Protein AF-A0A661DGD6-F1 (afdb_monomer_lite)

Structure (mmCIF,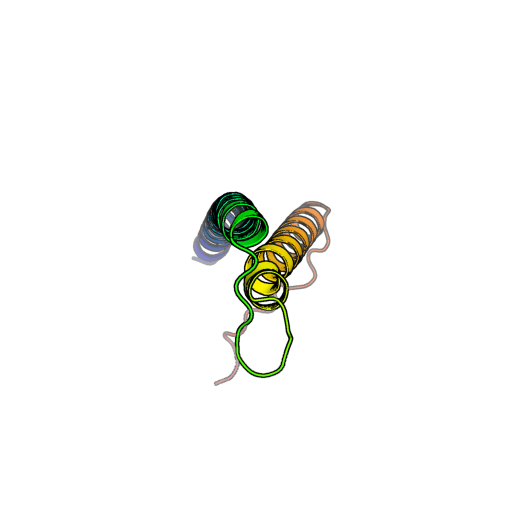 N/CA/C/O backbone):
data_AF-A0A661DGD6-F1
#
_entry.id   AF-A0A661DGD6-F1
#
loop_
_atom_site.group_PDB
_atom_site.id
_atom_site.type_symbol
_atom_site.label_atom_id
_atom_site.label_alt_id
_atom_site.label_comp_id
_atom_site.label_asym_id
_atom_site.label_entity_id
_atom_site.label_seq_id
_atom_site.pdbx_PDB_ins_code
_atom_site.Cartn_x
_atom_site.Cartn_y
_atom_site.Cartn_z
_atom_site.occupancy
_atom_site.B_iso_or_equiv
_atom_site.auth_seq_id
_atom_site.auth_comp_id
_atom_site.auth_asym_id
_atom_site.auth_atom_id
_atom_site.pdbx_PDB_model_num
ATOM 1 N N . SER A 1 1 ? -9.886 -3.481 28.661 1.00 58.50 1 SER A N 1
ATOM 2 C CA . SER A 1 1 ? -9.421 -2.419 27.739 1.00 58.50 1 SER A CA 1
ATOM 3 C C . SER A 1 1 ? -9.446 -2.838 26.267 1.00 58.50 1 SER A C 1
ATOM 5 O O . SER A 1 1 ? -8.557 -2.469 25.509 1.00 58.50 1 SER A O 1
ATOM 7 N N . GLU A 1 2 ? -10.478 -3.554 25.812 1.00 66.06 2 GLU A N 1
ATOM 8 C CA . GLU A 1 2 ? -10.528 -4.131 24.451 1.00 66.06 2 GLU A CA 1
ATOM 9 C C . GLU A 1 2 ? -10.756 -3.081 23.352 1.00 66.06 2 GLU A C 1
ATOM 11 O O . GLU A 1 2 ? -10.192 -3.174 22.265 1.00 66.06 2 GLU A O 1
ATOM 16 N N . LYS A 1 3 ? -11.484 -2.002 23.672 1.00 70.00 3 LYS A N 1
ATOM 17 C CA . LYS A 1 3 ? -11.741 -0.880 22.750 1.00 70.00 3 LYS A CA 1
ATOM 18 C C . LYS A 1 3 ? -10.458 -0.187 22.272 1.00 70.00 3 LYS A C 1
ATOM 20 O O . LYS A 1 3 ? -10.407 0.309 21.151 1.00 70.00 3 LYS A O 1
ATOM 25 N N . TYR A 1 4 ? -9.415 -0.185 23.104 1.00 79.12 4 TYR A N 1
ATOM 26 C CA . TYR A 1 4 ? -8.142 0.468 22.795 1.00 79.12 4 TYR A CA 1
ATOM 27 C C . TYR A 1 4 ? -7.356 -0.291 21.718 1.00 79.12 4 TYR A C 1
ATOM 29 O O . TYR A 1 4 ? -6.766 0.321 20.833 1.00 79.12 4 TYR A O 1
ATOM 37 N N . LEU A 1 5 ? -7.407 -1.628 21.741 1.00 76.69 5 LEU A N 1
ATOM 38 C CA . LEU A 1 5 ? -6.724 -2.471 20.755 1.00 76.69 5 LEU A CA 1
ATOM 39 C C . LEU A 1 5 ? -7.326 -2.309 19.354 1.00 76.69 5 LEU A C 1
ATOM 41 O O . LEU A 1 5 ? -6.596 -2.269 18.365 1.00 76.69 5 LEU A O 1
ATOM 45 N N . ILE A 1 6 ? -8.651 -2.168 19.275 1.00 76.81 6 ILE A N 1
ATOM 46 C CA . ILE A 1 6 ? -9.372 -1.938 18.017 1.00 76.81 6 ILE A CA 1
ATOM 47 C C . ILE A 1 6 ? -9.023 -0.558 17.447 1.00 76.81 6 ILE A C 1
ATOM 49 O O . ILE A 1 6 ? -8.707 -0.445 16.264 1.00 76.81 6 ILE A O 1
ATOM 53 N N . PHE A 1 7 ? -9.008 0.478 18.291 1.00 80.06 7 PHE A N 1
ATOM 54 C CA . PHE A 1 7 ? -8.673 1.840 17.867 1.00 80.06 7 PHE A CA 1
ATOM 55 C C . PHE A 1 7 ? -7.231 1.945 17.345 1.00 80.06 7 PHE A C 1
ATOM 57 O O . PHE A 1 7 ? -6.992 2.521 16.283 1.00 80.06 7 PHE A O 1
ATOM 64 N N . ILE A 1 8 ? -6.279 1.307 18.035 1.00 83.31 8 ILE A N 1
ATOM 65 C CA . ILE A 1 8 ? -4.877 1.241 17.600 1.00 83.31 8 ILE A CA 1
ATOM 66 C C . ILE A 1 8 ? -4.751 0.517 16.253 1.00 83.31 8 ILE A C 1
ATOM 68 O O . ILE A 1 8 ? -4.066 1.014 15.361 1.00 83.31 8 ILE A O 1
ATOM 72 N N . LYS A 1 9 ? -5.435 -0.620 16.059 1.00 78.88 9 LYS A N 1
ATOM 73 C CA . LYS A 1 9 ? -5.399 -1.359 14.784 1.00 78.88 9 LYS A CA 1
ATOM 74 C C . LYS A 1 9 ? -5.865 -0.513 13.600 1.00 78.88 9 LYS A C 1
ATOM 76 O O . LYS A 1 9 ? -5.224 -0.546 12.555 1.00 78.88 9 LYS A O 1
ATOM 81 N N . ILE A 1 10 ? -6.946 0.250 13.761 1.00 76.44 10 ILE A N 1
ATOM 82 C CA . ILE A 1 10 ? -7.475 1.122 12.700 1.00 76.44 10 ILE A CA 1
ATOM 83 C C . ILE A 1 10 ? -6.439 2.180 12.305 1.00 76.44 10 ILE A C 1
ATOM 85 O O . ILE A 1 10 ? -6.180 2.366 11.116 1.00 76.44 10 ILE A O 1
ATOM 89 N N . ILE A 1 11 ? -5.804 2.825 13.289 1.00 83.88 11 ILE A N 1
ATOM 90 C CA . ILE A 1 11 ? -4.751 3.823 13.047 1.00 83.88 11 ILE A CA 1
ATOM 91 C C . ILE A 1 11 ? -3.559 3.195 12.322 1.00 83.88 11 ILE A C 1
ATOM 93 O O . ILE A 1 11 ? -3.075 3.763 11.342 1.00 83.88 11 ILE A O 1
ATOM 97 N N . ILE A 1 12 ? -3.115 2.014 12.763 1.00 82.25 12 ILE A N 1
ATOM 98 C CA . ILE A 1 12 ? -2.012 1.292 12.120 1.00 82.25 12 ILE 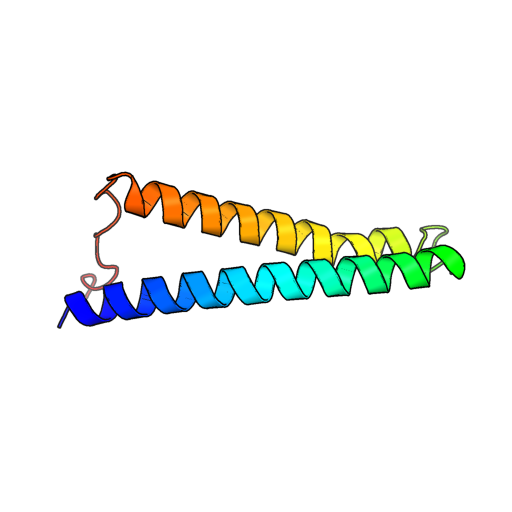A CA 1
ATOM 99 C C . ILE A 1 12 ? -2.365 0.985 10.664 1.00 82.25 12 ILE A C 1
ATOM 101 O O . ILE A 1 12 ? -1.564 1.284 9.787 1.00 82.25 12 ILE A O 1
ATOM 105 N N . TYR A 1 13 ? -3.561 0.464 10.377 1.00 75.31 13 TYR A N 1
ATOM 106 C CA . TYR A 1 13 ? -3.960 0.159 9.000 1.00 75.31 13 TYR A CA 1
ATOM 107 C C . TYR A 1 13 ? -4.022 1.398 8.107 1.00 75.31 13 TYR A C 1
ATOM 109 O O . TYR A 1 13 ? -3.592 1.331 6.955 1.00 75.31 13 TYR A O 1
ATOM 117 N N . LEU A 1 14 ? -4.502 2.530 8.627 1.00 77.50 14 LEU A N 1
ATOM 118 C CA . LEU A 1 14 ? -4.550 3.784 7.878 1.00 77.50 14 LEU A CA 1
ATOM 119 C C . LEU A 1 14 ? -3.138 4.304 7.566 1.00 77.50 14 LEU A C 1
ATOM 121 O O . LEU A 1 14 ? -2.853 4.704 6.436 1.00 77.50 14 LEU A O 1
ATOM 125 N N . PHE A 1 15 ? -2.237 4.233 8.547 1.00 84.50 15 PHE A N 1
ATOM 126 C CA . PHE A 1 15 ? -0.841 4.632 8.387 1.00 84.50 15 PHE A CA 1
ATOM 127 C C . PHE A 1 15 ? -0.091 3.703 7.422 1.00 84.50 15 PHE A C 1
ATOM 129 O O . PHE A 1 15 ? 0.595 4.173 6.514 1.00 84.50 15 PHE A O 1
ATOM 136 N N . THR A 1 16 ? -0.281 2.386 7.553 1.00 80.31 16 THR A N 1
ATOM 137 C CA . THR A 1 16 ? 0.268 1.384 6.632 1.00 80.31 16 THR A CA 1
ATOM 138 C C . THR A 1 16 ? -0.218 1.622 5.206 1.00 80.31 16 THR A C 1
ATOM 140 O O . THR A 1 16 ? 0.606 1.608 4.297 1.00 80.31 16 THR A O 1
ATOM 143 N N . ALA A 1 17 ? -1.511 1.892 4.992 1.00 76.56 17 ALA A N 1
ATOM 144 C CA . ALA A 1 17 ? -2.050 2.198 3.666 1.00 76.56 17 ALA A CA 1
ATOM 145 C C . ALA A 1 17 ? -1.416 3.462 3.059 1.00 76.56 17 ALA A C 1
ATOM 147 O O . ALA A 1 17 ? -1.027 3.445 1.890 1.00 76.56 17 ALA A O 1
ATOM 148 N N . GLY A 1 18 ? -1.246 4.521 3.860 1.00 82.19 18 GLY A N 1
ATOM 149 C CA . GLY A 1 18 ? -0.571 5.750 3.436 1.00 82.19 18 GLY A CA 1
ATOM 150 C C . GLY A 1 18 ? 0.876 5.506 3.001 1.00 82.19 18 GLY A C 1
ATOM 151 O O . GLY A 1 18 ? 1.262 5.890 1.898 1.00 82.19 18 GLY A O 1
ATOM 152 N N . ILE A 1 19 ? 1.657 4.786 3.813 1.00 83.50 19 ILE A N 1
ATOM 153 C CA . ILE A 1 19 ? 3.036 4.412 3.461 1.00 83.50 19 ILE A CA 1
ATOM 154 C C . ILE A 1 19 ? 3.057 3.555 2.191 1.00 83.50 19 ILE A C 1
ATOM 156 O O . ILE A 1 19 ? 3.903 3.767 1.330 1.00 83.50 19 ILE A O 1
ATOM 160 N N . CYS A 1 20 ? 2.115 2.624 2.038 1.00 79.38 20 CYS A N 1
ATOM 161 C CA . CYS A 1 20 ? 2.030 1.752 0.867 1.00 79.38 20 CYS A CA 1
ATOM 162 C C . CYS A 1 20 ? 1.853 2.545 -0.440 1.00 79.38 20 CYS A C 1
ATOM 164 O O . CYS A 1 20 ? 2.513 2.263 -1.444 1.00 79.38 20 CYS A O 1
ATOM 166 N N . PHE A 1 21 ? 1.011 3.581 -0.407 1.00 77.62 21 PHE A N 1
ATOM 167 C CA . PHE A 1 21 ? 0.817 4.509 -1.523 1.00 77.62 21 PHE A CA 1
ATOM 168 C C . PHE A 1 21 ? 2.074 5.331 -1.823 1.00 77.62 21 PHE A C 1
ATOM 170 O O . PHE A 1 21 ? 2.466 5.438 -2.985 1.00 77.62 21 PHE A O 1
ATOM 177 N N . ILE A 1 22 ? 2.731 5.863 -0.788 1.00 84.94 22 ILE A N 1
ATOM 178 C CA . ILE A 1 22 ? 3.979 6.625 -0.937 1.00 84.94 22 ILE A CA 1
ATOM 179 C C . ILE A 1 22 ? 5.061 5.737 -1.565 1.00 84.94 22 ILE A C 1
ATOM 181 O O . ILE A 1 22 ? 5.668 6.115 -2.562 1.00 84.94 22 ILE A O 1
ATOM 185 N N . VAL A 1 23 ? 5.258 4.525 -1.043 1.00 80.56 23 VAL A N 1
ATOM 186 C CA . VAL A 1 23 ? 6.241 3.562 -1.563 1.00 80.56 23 VAL A CA 1
ATOM 187 C C . VAL A 1 23 ? 5.938 3.181 -3.010 1.00 80.56 23 VAL A C 1
ATOM 189 O O . VAL A 1 23 ? 6.861 3.098 -3.813 1.00 80.56 23 VAL A O 1
ATOM 192 N N . THR A 1 24 ? 4.664 3.009 -3.372 1.00 81.12 24 THR A N 1
ATOM 193 C CA . THR A 1 24 ? 4.273 2.764 -4.768 1.00 81.12 24 THR A CA 1
ATOM 194 C C . THR A 1 24 ? 4.683 3.934 -5.662 1.00 81.12 24 THR A C 1
ATOM 196 O O . THR A 1 24 ? 5.296 3.716 -6.703 1.00 81.12 24 THR A O 1
ATOM 199 N N . TRP A 1 25 ? 4.398 5.171 -5.246 1.00 80.62 25 TRP A N 1
ATOM 200 C CA . TRP A 1 25 ? 4.751 6.369 -6.010 1.00 80.62 25 TRP A CA 1
ATOM 201 C C . TRP A 1 25 ? 6.263 6.495 -6.233 1.00 80.62 25 TRP A C 1
ATOM 203 O O . TRP A 1 25 ? 6.715 6.710 -7.359 1.00 80.62 25 TRP A O 1
ATOM 213 N N . TYR A 1 26 ? 7.054 6.310 -5.175 1.00 82.81 26 TYR A N 1
ATOM 214 C CA . TYR A 1 26 ? 8.514 6.326 -5.272 1.00 82.81 26 TYR A CA 1
ATOM 215 C C . TYR A 1 26 ? 9.045 5.160 -6.108 1.00 82.81 26 TYR A C 1
ATOM 217 O O . TYR A 1 26 ? 9.923 5.372 -6.939 1.00 82.81 26 TYR A O 1
ATOM 225 N N . GLY A 1 27 ? 8.487 3.958 -5.944 1.00 78.88 27 GLY A N 1
ATOM 226 C CA . GLY A 1 27 ? 8.864 2.783 -6.722 1.00 78.88 27 GLY A CA 1
ATOM 227 C C . GLY A 1 27 ? 8.620 2.976 -8.217 1.00 78.88 27 GLY A C 1
ATOM 228 O O . GLY A 1 27 ? 9.500 2.662 -9.004 1.00 78.88 27 GLY A O 1
ATOM 229 N N . VAL A 1 28 ? 7.485 3.565 -8.612 1.00 78.31 28 VAL A N 1
ATOM 230 C CA . VAL A 1 28 ? 7.190 3.903 -10.018 1.00 78.31 28 VAL A CA 1
ATOM 231 C C . VAL A 1 28 ? 8.186 4.924 -10.581 1.00 78.31 28 VAL A C 1
ATOM 233 O O . VAL A 1 28 ? 8.620 4.766 -11.717 1.00 78.31 28 VAL A O 1
ATOM 236 N N . ASN A 1 29 ? 8.577 5.940 -9.803 1.00 80.19 29 ASN A N 1
ATOM 237 C CA . ASN A 1 29 ? 9.566 6.937 -10.237 1.00 80.19 29 ASN A CA 1
ATOM 238 C C . ASN A 1 29 ? 10.962 6.326 -10.418 1.00 80.19 29 ASN A C 1
ATOM 240 O O . ASN A 1 29 ? 11.619 6.592 -11.417 1.00 80.19 29 ASN A O 1
ATOM 244 N N . LEU A 1 30 ? 11.395 5.487 -9.474 1.00 74.31 30 LEU A N 1
ATOM 245 C CA . LEU A 1 30 ? 12.683 4.785 -9.530 1.00 74.31 30 LEU A CA 1
ATOM 246 C C . LEU A 1 30 ? 12.766 3.871 -10.749 1.00 74.31 30 LEU A C 1
ATOM 248 O O . LEU A 1 30 ? 13.737 3.884 -11.495 1.00 74.31 30 LEU A O 1
ATOM 252 N N . VAL A 1 31 ? 11.688 3.124 -10.961 1.00 75.94 31 VAL A N 1
ATOM 253 C CA . VAL A 1 31 ? 11.461 2.306 -12.139 1.00 75.94 31 VAL A CA 1
ATOM 254 C C . VAL A 1 31 ? 11.572 3.217 -13.369 1.00 75.94 31 VAL A C 1
ATOM 256 O O . VAL A 1 31 ? 12.470 3.016 -14.171 1.00 75.94 31 VAL A O 1
ATOM 259 N N . PHE A 1 32 ? 10.792 4.287 -13.511 1.00 73.81 32 PHE A N 1
ATOM 260 C CA . PHE A 1 32 ? 10.887 5.186 -14.674 1.00 73.81 32 PHE A CA 1
ATOM 261 C C . PHE A 1 32 ? 12.317 5.686 -14.985 1.00 73.81 32 PHE A C 1
ATOM 263 O O . PHE A 1 32 ? 12.704 5.670 -16.147 1.00 73.81 32 PHE A O 1
ATOM 270 N N . MET A 1 33 ? 13.121 6.028 -13.973 1.00 72.69 33 MET A N 1
ATOM 271 C CA . MET A 1 33 ? 14.528 6.425 -14.163 1.00 72.69 33 MET A CA 1
ATOM 272 C C . MET A 1 33 ? 15.399 5.280 -14.709 1.00 72.69 33 MET A C 1
ATOM 274 O O . MET A 1 33 ? 16.150 5.463 -15.661 1.00 72.69 33 MET A O 1
ATOM 278 N N . GLU A 1 34 ? 15.255 4.068 -14.170 1.00 71.12 34 GLU A N 1
ATOM 279 C CA . GLU A 1 34 ? 15.973 2.876 -14.654 1.00 71.12 34 GLU A CA 1
ATOM 280 C C . GLU A 1 34 ? 15.489 2.406 -16.043 1.00 71.12 34 GLU A C 1
ATOM 282 O O . GLU A 1 34 ? 16.190 1.656 -16.725 1.00 71.12 34 GLU A O 1
ATOM 287 N N . TYR A 1 35 ? 14.287 2.819 -16.476 1.00 68.50 35 TYR A N 1
ATOM 288 C CA . TYR A 1 35 ? 13.777 2.530 -17.823 1.00 68.50 35 TYR A CA 1
ATOM 289 C C . TYR A 1 35 ? 14.618 3.233 -18.884 1.00 68.50 35 TYR A C 1
ATOM 291 O O . TYR A 1 35 ? 14.943 2.632 -19.907 1.00 68.50 35 TYR A O 1
ATOM 299 N N . GLU A 1 36 ? 14.952 4.503 -18.636 1.00 67.81 36 GLU A N 1
ATOM 300 C CA . GLU A 1 36 ? 15.714 5.340 -19.565 1.00 67.81 36 GLU A CA 1
ATOM 301 C C . GLU A 1 36 ? 17.156 4.844 -19.707 1.00 67.81 36 GLU A C 1
ATOM 303 O O . GLU A 1 36 ? 17.682 4.778 -20.816 1.00 67.81 36 GLU A O 1
ATOM 308 N N . GLU A 1 37 ? 17.761 4.391 -18.610 1.00 64.75 37 GLU A N 1
ATOM 309 C CA . GLU A 1 37 ? 19.150 3.918 -18.590 1.00 64.75 37 GLU A CA 1
ATOM 310 C C . GLU A 1 37 ? 19.305 2.465 -19.081 1.00 64.75 37 GLU A C 1
ATOM 312 O O . GLU A 1 37 ? 20.424 2.020 -19.328 1.00 64.75 37 GLU A O 1
ATOM 317 N N . SER A 1 38 ? 18.193 1.727 -19.256 1.00 59.88 38 SER A N 1
ATOM 318 C CA . SER A 1 38 ? 18.104 0.365 -19.827 1.00 59.88 38 SER A CA 1
ATOM 319 C C . SER A 1 38 ? 19.284 -0.566 -19.489 1.00 59.88 38 SER A C 1
ATOM 321 O O . SER A 1 38 ? 19.763 -1.352 -20.311 1.00 59.88 38 SER A O 1
ATOM 323 N N . GLY A 1 39 ? 19.734 -0.510 -18.231 1.00 60.28 39 GLY A N 1
ATOM 324 C CA . GLY A 1 39 ? 20.812 -1.341 -17.719 1.00 60.28 39 GLY A CA 1
ATOM 325 C C . GLY A 1 39 ? 20.423 -2.821 -17.755 1.00 60.28 39 GLY A C 1
ATOM 326 O O . GLY A 1 39 ? 19.412 -3.247 -17.185 1.00 60.28 39 GLY A O 1
ATOM 327 N N . LEU A 1 40 ? 21.230 -3.633 -18.436 1.00 55.16 40 LEU A N 1
ATOM 328 C CA . LEU A 1 40 ? 21.100 -5.088 -18.431 1.00 55.16 40 LEU A CA 1
ATOM 329 C C . LEU A 1 40 ? 21.768 -5.628 -17.158 1.00 55.16 40 LEU A C 1
ATOM 331 O O . LEU A 1 40 ? 22.995 -5.672 -17.082 1.00 55.16 40 LEU A O 1
ATOM 335 N N . ALA A 1 41 ? 20.993 -6.066 -16.162 1.00 57.88 41 ALA A N 1
ATOM 336 C CA . ALA A 1 41 ? 21.550 -6.883 -15.083 1.00 57.88 41 ALA A CA 1
ATOM 337 C C . ALA A 1 41 ? 21.554 -8.349 -15.498 1.00 57.88 41 ALA A C 1
ATOM 339 O O . ALA A 1 41 ? 20.682 -8.807 -16.235 1.00 57.88 41 ALA A O 1
ATOM 340 N N . PHE A 1 42 ? 22.587 -9.044 -15.016 1.00 47.94 42 PHE A N 1
ATOM 341 C CA . PHE A 1 42 ? 22.847 -10.481 -15.075 1.00 47.94 42 PHE A CA 1
ATOM 342 C C . PHE A 1 42 ? 21.792 -11.306 -15.840 1.00 47.94 42 PHE A C 1
ATOM 344 O O . PHE A 1 42 ? 20.693 -11.541 -15.349 1.00 47.94 42 PHE A O 1
ATOM 351 N N . ALA A 1 43 ? 22.190 -11.796 -17.021 1.00 57.78 43 ALA A N 1
ATOM 352 C CA . ALA A 1 43 ? 21.428 -12.693 -17.900 1.00 57.78 43 ALA A CA 1
ATOM 353 C C . ALA A 1 43 ? 20.319 -12.060 -18.769 1.00 57.78 43 ALA A C 1
ATOM 355 O O . ALA A 1 43 ? 19.288 -12.686 -18.996 1.00 57.78 43 ALA A O 1
ATOM 356 N N . ASN A 1 44 ? 20.563 -10.874 -19.348 1.00 60.62 44 ASN A N 1
ATOM 357 C CA . ASN A 1 44 ? 19.704 -10.280 -20.391 1.00 60.62 44 ASN A CA 1
ATOM 358 C C . ASN A 1 44 ? 18.281 -9.916 -19.909 1.00 60.62 44 ASN A C 1
ATOM 360 O O . ASN A 1 44 ? 17.359 -9.797 -20.716 1.00 60.62 44 ASN A O 1
ATOM 364 N N . ILE A 1 45 ? 18.095 -9.748 -18.596 1.00 62.84 45 ILE A N 1
ATOM 365 C CA . ILE A 1 45 ? 16.829 -9.323 -17.995 1.00 62.84 45 ILE A CA 1
ATOM 366 C C . ILE A 1 45 ? 16.964 -7.831 -17.649 1.00 62.84 45 ILE A C 1
ATOM 368 O O . ILE A 1 45 ? 17.912 -7.453 -16.956 1.00 62.84 45 ILE A O 1
ATOM 372 N N . PRO A 1 46 ? 16.053 -6.959 -18.115 1.00 66.56 46 PRO A N 1
ATOM 373 C CA . PRO A 1 46 ? 16.112 -5.537 -17.797 1.00 66.56 46 PRO A CA 1
ATOM 374 C C . PRO A 1 46 ? 15.909 -5.325 -16.291 1.00 66.56 46 PRO A C 1
ATOM 376 O O . PRO A 1 46 ? 14.928 -5.808 -15.718 1.00 66.56 46 PRO A O 1
ATOM 379 N N . ILE A 1 47 ? 16.815 -4.575 -15.655 1.00 70.69 47 ILE A N 1
ATOM 380 C CA . ILE A 1 47 ? 16.802 -4.258 -14.207 1.00 70.69 47 ILE A CA 1
ATOM 381 C C . ILE A 1 47 ? 15.457 -3.692 -13.763 1.00 70.69 47 ILE A C 1
ATOM 383 O O . ILE A 1 47 ? 14.935 -4.026 -12.697 1.00 70.69 47 ILE A O 1
ATOM 387 N N . TRP A 1 48 ? 14.859 -2.905 -14.648 1.00 71.69 48 TRP A N 1
ATOM 388 C CA . TRP A 1 48 ? 13.540 -2.325 -14.506 1.00 71.69 48 TRP A CA 1
ATOM 389 C C . TRP A 1 48 ? 12.449 -3.323 -14.117 1.00 71.69 48 TRP A C 1
ATOM 391 O O . TRP A 1 48 ? 11.615 -3.035 -13.262 1.00 71.69 48 TRP A O 1
ATOM 401 N N . LEU A 1 49 ? 12.457 -4.517 -14.718 1.00 71.06 49 LEU A N 1
ATOM 402 C CA . LEU A 1 49 ? 11.434 -5.535 -14.488 1.00 71.06 49 LEU A CA 1
ATOM 403 C C . LEU A 1 49 ? 11.569 -6.139 -13.087 1.00 71.06 49 LEU A C 1
ATOM 405 O O . LEU A 1 49 ? 10.572 -6.326 -12.390 1.00 71.06 49 LEU A O 1
ATOM 409 N N . THR A 1 50 ? 12.806 -6.358 -12.640 1.00 74.81 50 THR A N 1
ATOM 410 C CA . THR A 1 50 ? 13.100 -6.804 -11.275 1.00 74.81 50 THR A CA 1
ATOM 411 C C . THR A 1 50 ? 12.764 -5.722 -10.250 1.00 74.81 50 THR A C 1
ATOM 413 O O . THR A 1 50 ? 12.243 -6.038 -9.187 1.00 74.81 50 THR A O 1
ATOM 416 N N . MET A 1 51 ? 13.004 -4.444 -10.553 1.00 73.62 51 MET A N 1
ATOM 417 C CA . MET A 1 51 ? 12.720 -3.343 -9.626 1.00 73.62 51 MET A CA 1
ATOM 418 C C . MET A 1 51 ? 11.225 -2.980 -9.565 1.00 73.62 51 MET A C 1
ATOM 420 O O . MET A 1 51 ? 10.717 -2.642 -8.49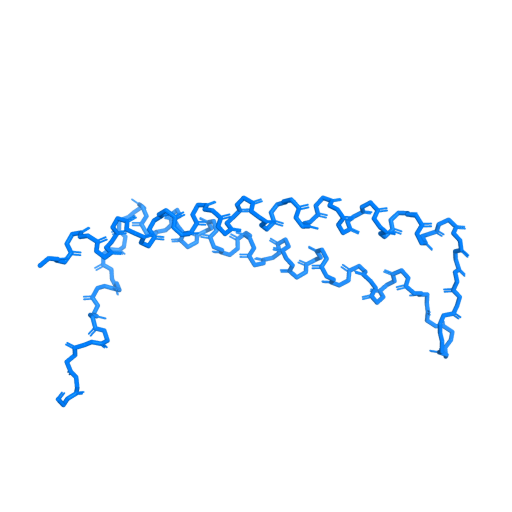6 1.00 73.62 51 MET A O 1
ATOM 424 N N . SER A 1 52 ? 10.497 -3.151 -10.672 1.00 80.94 52 SER A N 1
ATOM 425 C CA . SER A 1 52 ? 9.043 -2.951 -10.799 1.00 80.94 52 SER A CA 1
ATOM 426 C C . SER A 1 52 ? 8.214 -3.883 -9.909 1.00 80.94 52 SER A C 1
ATOM 428 O O . SER A 1 52 ? 7.100 -3.544 -9.504 1.00 80.94 52 SER A O 1
ATOM 430 N N . ILE A 1 53 ? 8.768 -5.021 -9.482 1.00 81.12 53 ILE A N 1
ATOM 431 C CA . ILE A 1 53 ? 8.044 -5.925 -8.584 1.00 81.12 53 ILE A CA 1
ATOM 432 C C . ILE A 1 53 ? 7.746 -5.291 -7.218 1.00 81.12 53 ILE A C 1
ATOM 434 O O . ILE A 1 53 ? 6.707 -5.582 -6.630 1.00 81.12 53 ILE A O 1
ATOM 438 N N . ILE A 1 54 ? 8.607 -4.390 -6.728 1.00 79.81 54 ILE A N 1
ATOM 439 C CA . ILE A 1 54 ? 8.433 -3.707 -5.439 1.00 79.81 54 ILE A CA 1
ATOM 440 C C . ILE A 1 54 ? 7.167 -2.831 -5.440 1.00 79.81 54 ILE A C 1
ATOM 442 O O . ILE A 1 54 ? 6.299 -3.075 -4.595 1.00 79.81 54 ILE A O 1
ATOM 446 N N . PRO A 1 55 ? 6.993 -1.857 -6.362 1.00 77.75 55 PRO A N 1
ATOM 447 C CA . PRO A 1 55 ? 5.775 -1.057 -6.413 1.00 77.75 55 PRO A CA 1
ATOM 448 C C . PRO A 1 55 ? 4.541 -1.904 -6.725 1.00 77.75 55 PRO A C 1
ATOM 450 O O . PRO A 1 55 ? 3.487 -1.638 -6.158 1.00 77.75 55 PRO A O 1
ATOM 453 N N . VAL A 1 56 ? 4.650 -2.954 -7.547 1.00 82.00 56 VAL A N 1
ATOM 454 C CA . VAL A 1 56 ? 3.515 -3.845 -7.848 1.00 82.00 56 VAL A CA 1
ATOM 455 C C . VAL A 1 56 ? 3.045 -4.596 -6.600 1.00 82.00 56 VAL A C 1
ATOM 457 O O . VAL A 1 56 ? 1.851 -4.606 -6.295 1.00 82.00 56 VAL A O 1
ATOM 460 N N . VAL A 1 57 ? 3.963 -5.194 -5.836 1.00 83.31 57 VAL A N 1
ATOM 461 C CA . VAL A 1 57 ? 3.624 -5.915 -4.599 1.00 83.31 57 VAL A CA 1
ATOM 462 C C . VAL A 1 57 ? 3.063 -4.957 -3.550 1.00 83.31 57 VAL A C 1
ATOM 464 O O . VAL A 1 57 ? 2.056 -5.279 -2.916 1.00 83.31 57 VAL A O 1
ATOM 467 N N . PHE A 1 58 ? 3.663 -3.775 -3.385 1.00 79.56 58 PHE A N 1
ATOM 468 C CA . PHE A 1 58 ? 3.157 -2.760 -2.459 1.00 79.56 58 PHE A CA 1
ATOM 469 C C . PHE A 1 58 ? 1.766 -2.261 -2.869 1.00 79.56 58 PHE A C 1
ATOM 471 O O . PHE A 1 58 ? 0.873 -2.222 -2.028 1.00 79.56 58 PHE A O 1
ATOM 478 N N . LEU A 1 59 ? 1.518 -1.998 -4.152 1.00 80.81 59 LEU A N 1
ATOM 479 C CA . LEU A 1 59 ? 0.193 -1.623 -4.645 1.00 80.81 59 LEU A CA 1
ATOM 480 C C . LEU A 1 59 ? -0.855 -2.705 -4.326 1.00 80.81 59 LEU A C 1
ATOM 482 O O . LEU A 1 59 ? -1.918 -2.395 -3.786 1.00 80.81 59 LEU A O 1
ATOM 486 N N . ILE A 1 60 ? -0.548 -3.980 -4.594 1.00 84.81 60 ILE A N 1
ATOM 487 C CA . ILE A 1 60 ? -1.451 -5.113 -4.321 1.00 84.81 60 ILE A CA 1
ATOM 488 C C . ILE A 1 60 ? -1.715 -5.261 -2.816 1.00 84.81 60 ILE A C 1
ATOM 490 O O . ILE A 1 60 ? -2.861 -5.466 -2.406 1.00 84.81 60 ILE A O 1
ATOM 494 N N . MET A 1 61 ? -0.683 -5.141 -1.976 1.00 80.44 61 MET A N 1
ATOM 495 C CA . MET A 1 61 ? -0.827 -5.211 -0.517 1.00 80.44 61 MET A CA 1
ATOM 496 C C . MET A 1 61 ? -1.640 -4.035 0.029 1.00 80.44 61 MET A C 1
ATOM 498 O O . MET A 1 61 ? -2.529 -4.246 0.857 1.00 80.44 61 MET A O 1
ATOM 502 N N . GLY A 1 62 ? -1.398 -2.820 -0.468 1.00 76.62 62 GLY A N 1
ATOM 503 C CA . GLY A 1 62 ? -2.173 -1.628 -0.139 1.00 76.62 62 GLY A CA 1
ATOM 504 C C . GLY A 1 62 ? -3.646 -1.811 -0.491 1.00 76.62 62 GLY A C 1
ATOM 505 O O . GLY A 1 62 ? -4.505 -1.634 0.372 1.00 76.62 62 GLY A O 1
ATOM 506 N N . LEU A 1 63 ? -3.943 -2.275 -1.709 1.00 80.69 63 LEU A N 1
ATOM 507 C CA . LEU A 1 63 ? -5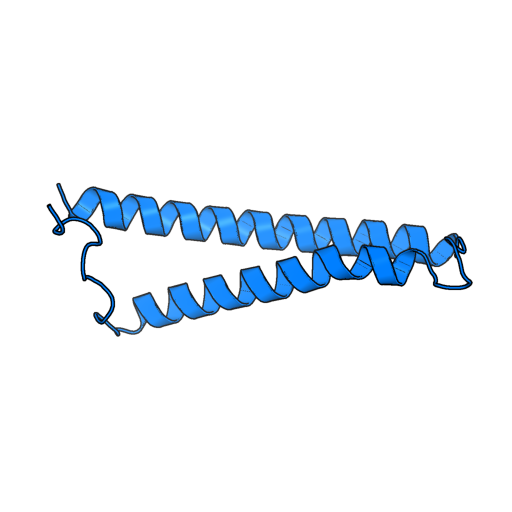.307 -2.548 -2.166 1.00 80.69 63 LEU A CA 1
ATOM 508 C C . LEU A 1 63 ? -5.991 -3.633 -1.323 1.00 80.69 63 LEU A C 1
ATOM 510 O O . LEU A 1 63 ? -7.165 -3.498 -0.966 1.00 80.69 63 LEU A O 1
ATOM 514 N N . ARG A 1 64 ? -5.257 -4.689 -0.948 1.00 80.75 64 ARG A N 1
ATOM 515 C CA . ARG A 1 64 ? -5.756 -5.756 -0.073 1.00 80.75 64 ARG A CA 1
ATOM 516 C C . ARG A 1 64 ? -6.119 -5.222 1.312 1.00 80.75 64 ARG A C 1
ATOM 518 O O . ARG A 1 64 ? -7.192 -5.553 1.811 1.00 80.75 64 ARG A O 1
ATOM 525 N N . TYR A 1 65 ? -5.266 -4.400 1.924 1.00 74.12 65 TYR A N 1
ATOM 526 C CA . TYR A 1 65 ? -5.546 -3.790 3.230 1.00 74.12 65 TYR A CA 1
ATOM 527 C C . TYR A 1 65 ? -6.691 -2.784 3.169 1.00 74.12 65 TYR A C 1
ATOM 529 O O . TYR A 1 65 ? -7.515 -2.748 4.081 1.00 74.12 65 TYR A O 1
ATOM 537 N N . LEU A 1 66 ? -6.787 -2.017 2.084 1.00 76.50 66 LEU A N 1
ATOM 538 C CA . LEU A 1 66 ? -7.883 -1.081 1.852 1.00 76.50 66 LEU A CA 1
ATOM 539 C C . LEU A 1 66 ? -9.211 -1.843 1.727 1.00 76.50 66 LEU A C 1
ATOM 541 O O . LEU A 1 66 ? -10.171 -1.531 2.427 1.00 76.50 66 LEU A O 1
ATOM 545 N N . THR A 1 67 ? -9.227 -2.922 0.941 1.00 80.06 67 THR A N 1
ATOM 546 C CA . THR A 1 67 ? -10.386 -3.817 0.798 1.00 80.06 67 THR A CA 1
ATOM 547 C C . THR A 1 67 ? -10.751 -4.470 2.130 1.00 80.06 67 THR A C 1
ATOM 549 O O . THR A 1 67 ? -11.920 -4.487 2.497 1.00 80.06 67 THR A O 1
ATOM 552 N N . LEU A 1 68 ? -9.767 -4.966 2.888 1.00 73.69 68 LEU A N 1
ATOM 553 C CA . LEU A 1 68 ? -9.991 -5.573 4.202 1.00 73.69 68 LEU A CA 1
ATOM 554 C C . LEU A 1 68 ? -10.560 -4.557 5.203 1.00 73.69 68 LEU A C 1
ATOM 556 O O . LEU A 1 68 ? -11.477 -4.892 5.946 1.00 73.69 68 LEU A O 1
ATOM 560 N N . SER A 1 69 ? -10.062 -3.319 5.188 1.00 66.88 69 SER A N 1
ATOM 561 C CA . SER A 1 69 ? -10.557 -2.217 6.020 1.00 66.88 69 SER A CA 1
ATOM 562 C C . SER A 1 69 ? -12.001 -1.846 5.665 1.00 66.88 69 SER A C 1
ATOM 564 O O . SER A 1 69 ? -12.853 -1.782 6.551 1.00 66.88 69 SER A O 1
ATOM 566 N N . ILE A 1 70 ? -12.317 -1.706 4.370 1.00 76.19 70 ILE A N 1
ATOM 567 C CA . ILE A 1 70 ? -13.688 -1.461 3.888 1.00 76.19 70 ILE A CA 1
ATOM 568 C C . ILE A 1 70 ? -14.619 -2.613 4.285 1.00 76.19 70 ILE A C 1
ATOM 570 O O . ILE A 1 70 ? -15.740 -2.371 4.722 1.00 76.19 70 ILE A O 1
ATOM 574 N N . LEU A 1 71 ? -14.167 -3.864 4.179 1.00 74.44 71 LEU A N 1
ATOM 575 C CA . LEU A 1 71 ? -14.959 -5.051 4.519 1.00 74.44 71 LEU A CA 1
ATOM 576 C C . LEU A 1 71 ? -15.198 -5.161 6.037 1.00 74.44 71 LEU A C 1
ATOM 578 O O . LEU A 1 71 ? -16.304 -5.509 6.457 1.00 74.44 71 LEU A O 1
ATOM 582 N N . LEU A 1 72 ? -14.208 -4.793 6.861 1.00 65.31 72 LEU A N 1
ATOM 583 C CA . LEU A 1 72 ? -14.379 -4.626 8.310 1.00 65.31 72 LEU A CA 1
ATOM 584 C C . LEU A 1 72 ? -15.414 -3.537 8.633 1.00 65.31 72 LEU A C 1
ATOM 586 O O . LEU A 1 72 ? -16.240 -3.730 9.523 1.00 65.31 72 LEU A O 1
ATOM 590 N N . LEU A 1 73 ? -15.393 -2.420 7.899 1.00 66.56 73 LEU A N 1
ATOM 591 C CA . LEU A 1 73 ? -16.330 -1.308 8.079 1.00 66.56 73 LEU A CA 1
ATOM 592 C C . LEU A 1 73 ? -17.751 -1.646 7.587 1.00 66.56 73 LEU A C 1
ATOM 594 O O . LEU A 1 73 ? -18.729 -1.195 8.175 1.00 66.56 73 LEU A O 1
ATOM 598 N N . SER A 1 74 ? -17.878 -2.473 6.544 1.00 72.06 74 SER A N 1
ATOM 599 C CA . SER A 1 74 ? -19.149 -2.863 5.908 1.00 72.06 74 SER A CA 1
ATOM 600 C C . SER A 1 74 ? -19.932 -3.942 6.683 1.00 72.06 74 SER A C 1
ATOM 602 O O . SER A 1 74 ? -20.965 -4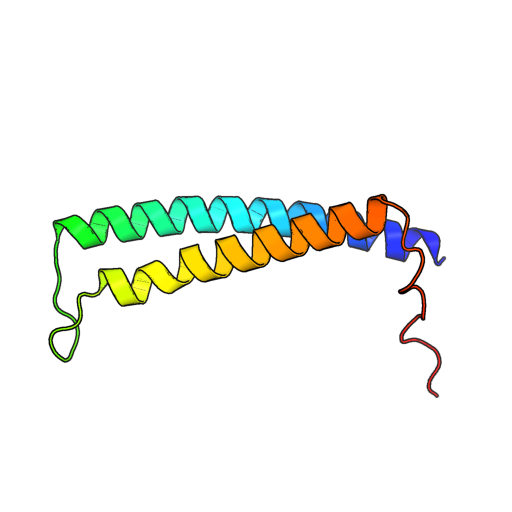.420 6.222 1.00 72.06 74 SER A O 1
ATOM 604 N N . GLY A 1 75 ? -19.502 -4.302 7.899 1.00 59.69 75 GLY A N 1
ATOM 605 C CA . GLY A 1 75 ? -20.354 -5.036 8.843 1.00 59.69 75 GLY A CA 1
ATOM 606 C C . GLY A 1 75 ? -20.171 -6.554 8.886 1.00 59.69 75 GLY A C 1
ATOM 607 O O . GLY A 1 75 ? -21.059 -7.265 9.354 1.00 59.69 75 GLY A O 1
ATOM 608 N N . ARG A 1 76 ? -19.010 -7.089 8.484 1.00 57.06 76 ARG A N 1
ATOM 609 C CA . ARG A 1 76 ? -18.606 -8.449 8.892 1.00 57.06 76 ARG A CA 1
ATOM 610 C C . ARG A 1 76 ? -17.867 -8.391 10.231 1.00 57.06 76 ARG A C 1
ATOM 612 O O . ARG A 1 76 ? -16.642 -8.446 10.288 1.00 57.06 76 ARG A O 1
ATOM 619 N N . SER A 1 77 ? -18.631 -8.388 11.319 1.00 50.91 77 SER A N 1
ATOM 620 C CA . SER A 1 77 ? -18.188 -8.674 12.695 1.00 50.91 77 SER A CA 1
ATOM 621 C C . SER A 1 77 ? -17.726 -10.137 12.873 1.00 50.91 77 SER A C 1
ATOM 623 O O . SER A 1 77 ? -18.179 -10.825 13.782 1.00 50.91 77 SER A O 1
ATOM 625 N N . ALA A 1 78 ? -16.890 -10.673 11.977 1.00 53.50 78 ALA A N 1
ATOM 626 C CA . ALA A 1 78 ? -16.588 -12.109 11.912 1.00 53.50 78 ALA A CA 1
ATOM 627 C C . ALA A 1 78 ? -15.127 -12.477 12.232 1.00 53.50 78 ALA A C 1
ATOM 629 O O . ALA A 1 78 ? -14.74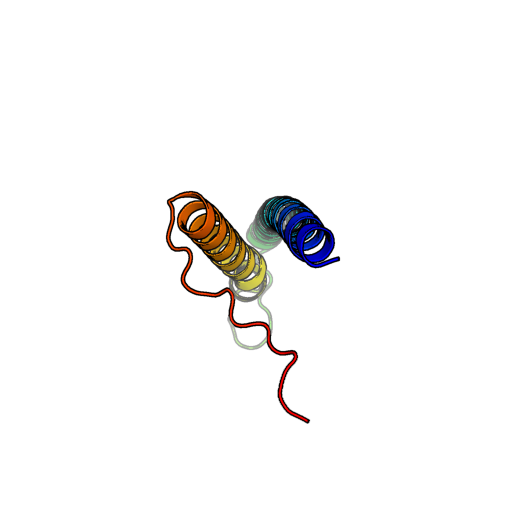5 -13.630 12.051 1.00 53.50 78 ALA A O 1
ATOM 630 N N . PHE A 1 79 ? -14.307 -11.541 12.722 1.00 51.84 79 PHE A N 1
ATOM 631 C CA . PHE A 1 79 ? -12.942 -11.860 13.162 1.00 51.84 79 PHE A CA 1
ATOM 632 C C . PHE A 1 79 ? -12.535 -11.163 14.465 1.00 51.84 79 PHE A C 1
ATOM 634 O O . PHE A 1 79 ? -11.377 -10.808 14.658 1.00 51.84 79 PHE A O 1
ATOM 641 N N . ASP A 1 80 ? -13.483 -11.007 15.388 1.00 56.38 80 ASP A N 1
ATOM 642 C CA . ASP A 1 80 ? -13.143 -10.855 16.804 1.00 56.38 80 ASP A CA 1
ATOM 643 C C . ASP A 1 80 ? -13.218 -12.229 17.479 1.00 56.38 80 ASP A C 1
ATOM 645 O O . ASP A 1 80 ? -14.106 -12.544 18.267 1.00 56.38 80 ASP A O 1
ATOM 649 N N . LYS A 1 81 ? -12.298 -13.116 17.092 1.00 46.53 81 LYS A N 1
ATOM 650 C CA . LYS A 1 81 ? -11.797 -14.083 18.063 1.00 46.53 81 LYS A CA 1
ATOM 651 C C . LYS A 1 81 ? -10.426 -13.574 18.483 1.00 46.53 81 LYS A C 1
ATOM 653 O O . LYS A 1 81 ? -9.498 -13.643 17.673 1.00 46.53 81 LYS A O 1
ATOM 658 N N . PRO A 1 82 ? -10.283 -13.020 19.696 1.00 46.50 82 PRO A N 1
ATOM 659 C CA . PRO A 1 82 ? -8.975 -12.646 20.195 1.00 46.50 82 PRO A CA 1
ATOM 660 C C . PRO A 1 82 ? -8.078 -13.890 20.207 1.00 46.50 82 PRO A C 1
ATOM 662 O O . PRO A 1 82 ? -8.420 -14.910 20.805 1.00 46.50 82 PRO A O 1
ATOM 665 N N . VAL A 1 83 ? -6.902 -13.793 19.578 1.00 59.41 83 VAL A N 1
ATOM 666 C CA . VAL A 1 83 ? -5.761 -14.728 19.714 1.00 59.41 83 VAL A CA 1
ATOM 667 C C . VAL A 1 83 ? -5.141 -14.572 21.115 1.00 59.41 83 VAL A C 1
ATOM 669 O O . VAL A 1 83 ? -3.939 -14.459 21.288 1.00 59.41 83 VAL A O 1
ATOM 672 N N . ILE A 1 84 ? -5.978 -14.468 22.147 1.00 57.84 84 ILE A N 1
ATOM 673 C CA . ILE A 1 84 ? -5.567 -14.349 23.546 1.00 57.84 84 ILE A CA 1
ATOM 674 C C . ILE A 1 84 ? -6.574 -15.114 24.408 1.00 57.84 84 ILE A C 1
ATOM 676 O O . ILE A 1 84 ? -7.205 -14.573 25.308 1.00 57.84 84 ILE A O 1
ATOM 680 N N . LYS A 1 85 ? -6.776 -16.392 24.081 1.00 49.53 85 LYS A N 1
ATOM 681 C CA . LYS A 1 85 ? -7.160 -17.399 25.076 1.00 49.53 85 LYS A CA 1
ATOM 682 C C . LYS A 1 85 ? -6.767 -18.792 24.594 1.00 49.53 85 LYS A C 1
ATOM 684 O O . LYS A 1 85 ? -7.616 -19.611 24.249 1.00 49.53 85 LYS A O 1
ATOM 689 N N . GLN A 1 86 ? -5.466 -19.041 24.532 1.00 52.62 86 GLN A N 1
ATOM 690 C CA . GLN A 1 86 ? -4.915 -20.392 24.580 1.00 52.62 86 GLN A CA 1
ATOM 691 C C . GLN A 1 86 ? -3.722 -20.344 25.542 1.00 52.62 86 GLN A C 1
ATOM 693 O O . GLN A 1 86 ? -2.691 -19.775 25.198 1.00 52.62 86 GLN A O 1
ATOM 698 N N . SER A 1 87 ? -3.931 -20.958 26.712 1.00 43.56 87 SER A N 1
ATOM 699 C CA . SER A 1 87 ? -3.052 -21.098 27.885 1.00 43.56 87 SER A CA 1
ATOM 700 C C . SER A 1 87 ? -2.979 -19.921 28.855 1.00 43.56 87 SER A C 1
ATOM 702 O O . SER A 1 87 ? -2.556 -18.818 28.460 1.00 43.56 87 SER A O 1
#

pLDDT: mean 71.22, std 10.92, range [43.56, 84.94]

Sequence (87 aa):
SEKYLIFIKIIIYLFTAGICFIVTWYGVNLVFMEYEESGLAFANIPIWLTMSIIPVVFLIMGLRYLTLSILLLSGRSAFDKPVIKQS

Radius of gyration: 18.81 Å; chains: 1; bounding box: 43×28×48 Å

Foldseek 3Di:
DVVVVVVVVLVVLVVLLVVLVVQLVVLVVVLVVQVVVQDQDDPRDGVSVVSNVRSVVSVVVSVVSVVVSVVVVVDPPPPPPPPPPDD

Secondary structure (DSSP, 8-state):
-HHHHHHHHHHHHHHHHHHHHHHHHHHHHHHHHHHHHT-EETTTEEHHHHHHHHHHHHHHHHHHHHHHHHHHHTT-------S----